Protein AF-A0A2V8CXJ6-F1 (afdb_monomer_lite)

Radius of gyration: 15.37 Å; chains: 1; bounding box: 25×24×52 Å

pLDDT: mean 87.32, std 13.62, range [39.91, 96.88]

Sequence (91 aa):
MARAQAGDREAYRRLLEDVAPYLRSIASRHFRNSGDIEDAVQEVLLTVHAVRHTYDPARPFGPWLVAIANRRVVDGLRQQGRSRAREVVLE

Structure (mmCIF, N/CA/C/O backbone):
data_AF-A0A2V8CXJ6-F1
#
_entry.id   AF-A0A2V8CXJ6-F1
#
loop_
_atom_site.group_PDB
_atom_site.id
_atom_site.type_symbol
_atom_site.label_atom_id
_atom_site.label_alt_id
_atom_site.label_comp_id
_atom_site.label_asym_id
_atom_site.label_entity_id
_atom_site.label_seq_id
_atom_site.pdbx_PDB_ins_code
_atom_site.Cartn_x
_atom_site.Cartn_y
_atom_site.Cartn_z
_atom_site.occupancy
_atom_site.B_iso_or_equiv
_atom_site.auth_seq_id
_atom_site.auth_comp_id
_atom_site.auth_asym_id
_atom_site.auth_atom_id
_atom_site.pdbx_PDB_model_num
ATOM 1 N N . MET A 1 1 ? 2.185 -3.510 -12.723 1.00 90.56 1 MET A N 1
ATOM 2 C CA . MET A 1 1 ? 3.478 -3.318 -12.025 1.00 90.56 1 MET A CA 1
ATOM 3 C C . MET A 1 1 ? 4.677 -3.306 -12.980 1.00 90.56 1 MET A C 1
ATOM 5 O O . MET A 1 1 ? 5.432 -2.350 -12.932 1.00 90.56 1 MET A O 1
ATOM 9 N N . ALA A 1 2 ? 4.836 -4.278 -13.890 1.00 89.75 2 ALA A N 1
ATOM 10 C CA . ALA A 1 2 ? 5.978 -4.318 -14.823 1.00 89.75 2 ALA A CA 1
ATOM 11 C C . ALA A 1 2 ? 6.160 -3.033 -15.668 1.00 89.75 2 ALA A C 1
ATOM 13 O O . ALA A 1 2 ? 7.234 -2.443 -15.676 1.00 89.75 2 ALA A O 1
ATOM 14 N N . ARG A 1 3 ? 5.090 -2.517 -16.297 1.00 88.88 3 ARG A N 1
ATOM 15 C CA . ARG A 1 3 ? 5.136 -1.233 -17.039 1.00 88.88 3 ARG A CA 1
ATOM 16 C C . ARG A 1 3 ? 5.528 -0.044 -16.157 1.00 88.88 3 ARG A C 1
ATOM 18 O O . ARG A 1 3 ? 6.268 0.835 -16.574 1.00 88.88 3 ARG A O 1
ATOM 25 N N . ALA A 1 4 ? 5.071 -0.054 -14.911 1.00 87.56 4 ALA A N 1
ATOM 26 C CA . ALA A 1 4 ? 5.395 0.976 -13.937 1.00 87.56 4 ALA A CA 1
ATOM 27 C C . ALA A 1 4 ? 6.869 0.930 -13.492 1.00 87.56 4 ALA A C 1
ATOM 29 O O . ALA A 1 4 ? 7.458 1.982 -13.256 1.00 87.56 4 ALA A O 1
ATOM 30 N N . GLN A 1 5 ? 7.496 -0.252 -13.432 1.00 90.25 5 GLN A N 1
ATOM 31 C CA . GLN A 1 5 ? 8.953 -0.358 -13.268 1.00 90.25 5 GLN A CA 1
ATOM 32 C C . GLN A 1 5 ? 9.707 0.190 -14.489 1.00 90.25 5 GLN A C 1
ATOM 34 O O . GLN A 1 5 ? 10.762 0.790 -14.322 1.00 90.25 5 GLN A O 1
ATOM 39 N N . ALA A 1 6 ? 9.136 0.064 -15.692 1.00 90.31 6 ALA A N 1
ATOM 40 C CA . ALA A 1 6 ? 9.667 0.659 -16.921 1.00 90.31 6 ALA A CA 1
ATOM 41 C C . ALA A 1 6 ? 9.409 2.180 -17.052 1.00 90.31 6 ALA A C 1
ATOM 43 O O . ALA A 1 6 ? 9.709 2.764 -18.089 1.00 90.31 6 ALA A O 1
ATOM 44 N N . GLY A 1 7 ? 8.862 2.834 -16.018 1.00 89.31 7 GLY A N 1
ATOM 45 C CA . GLY A 1 7 ? 8.664 4.287 -15.977 1.00 89.31 7 GLY A CA 1
ATOM 46 C C . GLY A 1 7 ? 7.280 4.779 -16.411 1.00 89.31 7 GLY A C 1
ATOM 47 O O . GLY A 1 7 ? 7.036 5.986 -16.393 1.00 89.31 7 GLY A O 1
ATOM 48 N N . ASP A 1 8 ? 6.350 3.879 -16.745 1.00 95.44 8 ASP A N 1
ATOM 49 C CA . ASP A 1 8 ? 4.971 4.246 -17.074 1.00 95.44 8 ASP A CA 1
ATOM 50 C C . ASP A 1 8 ? 4.202 4.671 -15.810 1.00 95.44 8 ASP A C 1
ATOM 52 O O . ASP A 1 8 ? 3.643 3.856 -15.065 1.00 95.44 8 ASP A O 1
ATOM 56 N N . ARG A 1 9 ? 4.203 5.983 -15.556 1.00 93.19 9 ARG A N 1
ATOM 57 C CA . ARG A 1 9 ? 3.524 6.600 -14.409 1.00 93.19 9 ARG A CA 1
ATOM 58 C C . ARG A 1 9 ? 2.009 6.428 -14.457 1.00 93.19 9 ARG A C 1
ATOM 60 O O . ARG A 1 9 ? 1.391 6.294 -13.405 1.00 93.19 9 ARG A O 1
ATOM 67 N N . GLU A 1 10 ? 1.417 6.403 -15.644 1.00 95.81 10 GLU A N 1
ATOM 68 C CA . GLU A 1 10 ? -0.031 6.292 -15.806 1.00 95.81 10 GLU A CA 1
ATOM 69 C C . GLU A 1 10 ? -0.502 4.861 -15.530 1.00 95.81 10 GLU A C 1
ATOM 71 O O . GLU A 1 10 ? -1.454 4.651 -14.778 1.00 95.81 10 GLU A O 1
ATOM 76 N N . ALA A 1 11 ? 0.223 3.859 -16.037 1.00 94.31 11 ALA A N 1
ATOM 77 C CA . ALA A 1 11 ? -0.021 2.466 -15.672 1.00 94.31 11 ALA A CA 1
ATOM 78 C C . ALA A 1 11 ? 0.188 2.219 -14.171 1.00 94.31 11 ALA A C 1
ATOM 80 O O . ALA A 1 11 ? -0.488 1.368 -13.591 1.00 94.31 11 ALA A O 1
ATOM 81 N N . TYR A 1 12 ? 1.116 2.941 -13.534 1.00 95.31 12 TYR A N 1
ATOM 82 C CA . TYR A 1 12 ? 1.307 2.856 -12.088 1.00 95.31 12 TYR A CA 1
ATOM 83 C C . TYR A 1 12 ? 0.131 3.447 -11.313 1.00 95.31 12 TYR A C 1
ATOM 85 O O . TYR A 1 12 ? -0.378 2.801 -10.402 1.00 95.31 12 TYR A O 1
ATOM 93 N N . ARG A 1 13 ? -0.321 4.645 -11.694 1.00 95.50 13 ARG A N 1
ATOM 94 C CA . ARG A 1 13 ? -1.464 5.313 -11.067 1.00 95.50 13 ARG A CA 1
ATOM 95 C C . ARG A 1 13 ? -2.715 4.439 -11.130 1.00 95.50 13 ARG A C 1
ATOM 97 O O . ARG A 1 13 ? -3.290 4.150 -10.087 1.00 95.50 13 ARG A O 1
ATOM 104 N N . ARG A 1 14 ? -3.057 3.937 -12.321 1.00 96.69 14 ARG A N 1
ATOM 105 C CA . ARG A 1 14 ? -4.205 3.033 -12.516 1.00 96.69 14 ARG A CA 1
ATOM 106 C C . ARG A 1 14 ? -4.092 1.776 -11.663 1.00 96.69 14 ARG A C 1
ATOM 108 O O . ARG A 1 14 ? -5.044 1.402 -11.000 1.00 96.69 14 ARG A O 1
ATOM 115 N N . LEU A 1 15 ? -2.902 1.173 -11.598 1.00 95.44 15 LEU A N 1
ATOM 116 C CA . LEU A 1 15 ? -2.673 0.014 -10.736 1.00 95.44 15 LEU A CA 1
ATOM 117 C C . LEU A 1 15 ? -2.965 0.322 -9.261 1.00 95.44 15 LEU A C 1
ATOM 119 O O . LEU A 1 15 ? -3.559 -0.514 -8.589 1.00 95.44 15 LEU A O 1
ATOM 123 N N . LEU A 1 16 ? -2.526 1.476 -8.744 1.00 95.75 16 LEU A N 1
ATOM 124 C CA . LEU A 1 16 ? -2.794 1.861 -7.354 1.00 95.75 16 LEU A CA 1
ATOM 125 C C . LEU A 1 16 ? -4.287 2.116 -7.108 1.00 95.75 16 LEU A C 1
ATOM 127 O O . LEU A 1 16 ? -4.809 1.710 -6.071 1.00 95.75 16 LEU A O 1
ATOM 131 N N . GLU A 1 17 ? -4.970 2.744 -8.065 1.00 96.62 17 GLU A N 1
ATOM 132 C CA . GLU A 1 17 ? -6.419 2.972 -8.025 1.00 96.62 17 GLU A CA 1
ATOM 133 C C . GLU A 1 17 ? -7.194 1.647 -8.020 1.00 96.62 17 GLU A C 1
ATOM 135 O O . GLU A 1 17 ? -8.070 1.456 -7.177 1.00 96.62 17 GLU A O 1
ATOM 140 N N . ASP A 1 18 ? -6.809 0.698 -8.876 1.00 96.75 18 ASP A N 1
ATOM 141 C CA . ASP A 1 18 ? -7.460 -0.609 -9.010 1.00 96.75 18 ASP A CA 1
ATOM 142 C C . ASP A 1 18 ? -7.312 -1.473 -7.748 1.00 96.75 18 ASP A C 1
ATOM 144 O O . ASP A 1 18 ? -8.214 -2.232 -7.388 1.00 96.75 18 ASP A O 1
ATOM 148 N N . VAL A 1 19 ? -6.174 -1.379 -7.049 1.00 96.62 19 VAL A N 1
ATOM 149 C CA . VAL A 1 19 ? -5.917 -2.206 -5.858 1.00 96.62 19 VAL A CA 1
ATOM 150 C C . VAL A 1 19 ? -6.469 -1.592 -4.575 1.00 96.62 19 VAL A C 1
ATOM 152 O O . VAL A 1 19 ? -6.695 -2.322 -3.610 1.00 96.62 19 VAL A O 1
ATOM 155 N N . ALA A 1 20 ? -6.708 -0.279 -4.531 1.00 95.94 20 ALA A N 1
ATOM 156 C CA . ALA A 1 20 ? -7.163 0.399 -3.319 1.00 95.94 20 ALA A CA 1
ATOM 157 C C . ALA A 1 20 ? -8.480 -0.179 -2.742 1.00 95.94 20 ALA A C 1
ATOM 159 O O . ALA A 1 20 ? -8.520 -0.439 -1.537 1.00 95.94 20 ALA A O 1
ATOM 160 N N . PRO A 1 21 ? -9.536 -0.480 -3.531 1.00 96.88 21 PRO A N 1
ATOM 161 C CA . PRO A 1 21 ? -10.749 -1.134 -3.021 1.00 96.88 21 PRO A CA 1
ATOM 162 C C . PRO A 1 21 ? -10.492 -2.518 -2.406 1.00 96.88 21 PRO A C 1
ATOM 164 O O . PRO A 1 21 ? -11.102 -2.891 -1.399 1.00 96.88 21 PRO A O 1
ATOM 167 N N . TYR A 1 22 ? -9.560 -3.277 -2.985 1.00 95.94 22 TYR A N 1
ATOM 168 C CA . TYR A 1 22 ? -9.165 -4.579 -2.457 1.00 95.94 22 TYR A CA 1
ATOM 169 C C . TYR A 1 22 ? -8.424 -4.437 -1.121 1.00 95.94 22 TYR A C 1
ATOM 171 O O . TYR A 1 22 ? -8.734 -5.143 -0.162 1.00 95.94 22 TYR A O 1
ATOM 179 N N . LEU A 1 23 ? -7.509 -3.471 -1.018 1.00 95.50 23 LEU A N 1
ATOM 180 C CA . LEU A 1 23 ? -6.805 -3.173 0.230 1.00 95.50 23 LEU A CA 1
ATOM 181 C C . LEU A 1 23 ? -7.758 -2.703 1.336 1.00 95.50 23 LEU A C 1
ATOM 183 O O . LEU A 1 23 ? -7.629 -3.164 2.469 1.00 95.50 23 LEU A O 1
ATOM 187 N N . ARG A 1 24 ? -8.761 -1.874 1.010 1.00 95.56 24 ARG A N 1
ATOM 188 C CA . ARG A 1 24 ? -9.825 -1.483 1.955 1.00 95.56 24 ARG A CA 1
ATOM 189 C C . ARG A 1 24 ? -10.575 -2.693 2.496 1.00 95.56 24 ARG A C 1
ATOM 191 O O . ARG A 1 24 ? -10.830 -2.773 3.692 1.00 95.56 24 ARG A O 1
ATOM 198 N N . SER A 1 25 ? -10.884 -3.653 1.624 1.00 94.94 25 SER A N 1
ATOM 199 C CA . SER A 1 25 ? -11.572 -4.895 1.997 1.00 94.94 25 SER A CA 1
ATOM 200 C C . SER A 1 25 ? -10.724 -5.794 2.906 1.00 94.94 25 SER A C 1
ATOM 202 O O . SER A 1 25 ? -11.268 -6.523 3.729 1.00 94.94 25 SER A O 1
ATOM 204 N N . ILE A 1 26 ? -9.393 -5.756 2.782 1.00 93.06 26 ILE A N 1
ATOM 205 C CA . ILE A 1 26 ? -8.486 -6.432 3.722 1.00 93.06 26 ILE A CA 1
ATOM 206 C C . ILE A 1 26 ? -8.467 -5.681 5.056 1.00 93.06 26 ILE A C 1
ATOM 208 O O . ILE A 1 26 ? -8.673 -6.291 6.103 1.00 93.06 26 ILE A O 1
ATOM 212 N N . ALA A 1 27 ? -8.250 -4.366 5.029 1.00 91.88 27 ALA A N 1
ATOM 213 C CA . ALA A 1 27 ? -8.122 -3.537 6.224 1.00 91.88 27 ALA A CA 1
ATOM 214 C C . ALA A 1 27 ? -9.405 -3.511 7.076 1.00 91.88 27 ALA A C 1
ATOM 216 O O . ALA A 1 27 ? -9.324 -3.588 8.302 1.00 91.88 27 ALA A O 1
ATOM 217 N N . SER A 1 28 ? -10.589 -3.509 6.457 1.00 93.12 28 SER A N 1
ATOM 218 C CA . SER A 1 28 ? -11.885 -3.520 7.160 1.00 93.12 28 SER A CA 1
ATOM 219 C C . SER A 1 28 ? -12.135 -4.780 7.997 1.00 93.12 28 SER A C 1
ATOM 221 O O . SER A 1 28 ? -12.978 -4.782 8.894 1.00 93.12 28 SER A O 1
ATOM 223 N N . ARG A 1 29 ? -11.382 -5.861 7.757 1.00 91.38 29 ARG A N 1
ATOM 224 C CA . ARG A 1 29 ? -11.423 -7.071 8.597 1.00 91.38 29 ARG A CA 1
ATOM 225 C C . ARG A 1 29 ? -10.727 -6.874 9.943 1.00 91.38 29 ARG A C 1
ATOM 227 O O . ARG A 1 29 ? -10.975 -7.647 10.865 1.00 91.38 29 ARG A O 1
ATOM 234 N N . HIS A 1 30 ? -9.861 -5.869 10.044 1.00 88.69 30 HIS A N 1
ATOM 235 C CA . HIS A 1 30 ? -8.995 -5.627 11.194 1.00 88.69 30 HIS A CA 1
ATOM 236 C C . HIS A 1 30 ? -9.320 -4.318 11.919 1.00 88.69 30 HIS A C 1
ATOM 238 O O . HIS A 1 30 ? -9.219 -4.270 13.143 1.00 88.69 30 HIS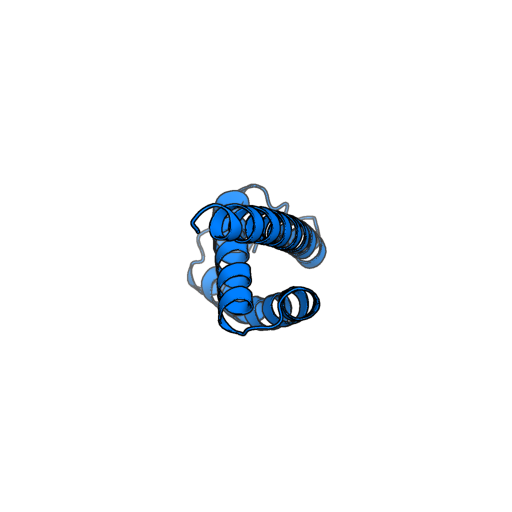 A O 1
ATOM 244 N N . PHE A 1 31 ? -9.761 -3.293 11.191 1.00 88.75 31 PHE A N 1
ATOM 245 C CA . PHE A 1 31 ? -10.103 -1.982 11.736 1.00 88.75 31 PHE A CA 1
ATOM 246 C C . PHE A 1 31 ? -11.613 -1.729 11.668 1.00 88.75 31 PHE A C 1
ATOM 248 O O . PHE A 1 31 ? -12.300 -2.207 10.767 1.00 88.75 31 PHE A O 1
ATOM 255 N N . ARG A 1 32 ? -12.142 -1.003 12.659 1.00 85.00 32 ARG A N 1
ATOM 256 C CA . ARG A 1 32 ? -13.588 -0.737 12.811 1.00 85.00 32 ARG A CA 1
ATOM 257 C C . ARG A 1 32 ? -13.999 0.649 12.321 1.00 85.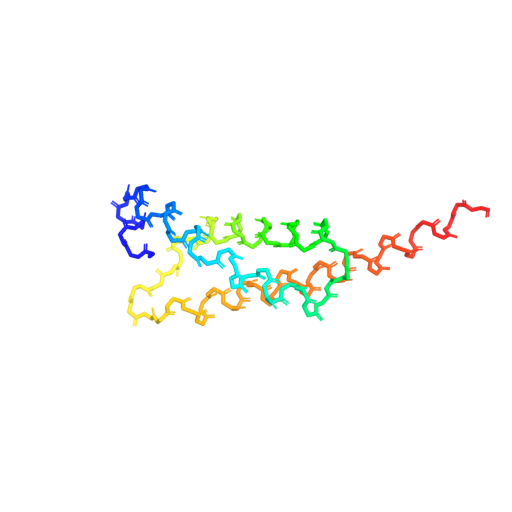00 32 ARG A C 1
ATOM 259 O O . ARG A 1 32 ? -15.129 0.803 11.872 1.00 85.00 32 ARG A O 1
ATOM 266 N N . ASN A 1 33 ? -13.120 1.644 12.436 1.00 90.25 33 ASN A N 1
ATOM 267 C CA . ASN A 1 33 ? -13.391 2.998 11.961 1.00 90.25 33 ASN A CA 1
ATOM 268 C C . ASN A 1 33 ? -12.792 3.205 10.562 1.00 90.25 33 ASN A C 1
ATOM 270 O O . ASN A 1 33 ? -11.802 2.576 10.194 1.00 90.25 33 ASN A O 1
ATOM 274 N N . SER A 1 34 ? -13.417 4.079 9.778 1.00 90.25 34 SER A N 1
ATOM 275 C CA . SER A 1 34 ? -13.015 4.354 8.397 1.00 90.25 34 SER A CA 1
ATOM 276 C C . SER A 1 34 ? -11.672 5.077 8.287 1.00 90.25 34 SER A C 1
ATOM 278 O O . SER A 1 34 ? -10.982 4.878 7.295 1.00 90.25 34 SER A O 1
ATOM 280 N N . GLY A 1 35 ? -11.290 5.879 9.287 1.00 91.62 35 GLY A N 1
ATOM 281 C CA . GLY A 1 35 ? -10.007 6.591 9.305 1.00 91.62 35 GLY A CA 1
ATOM 282 C C . GLY A 1 35 ? -8.826 5.624 9.308 1.00 91.62 35 GLY A C 1
ATOM 283 O O . GLY A 1 35 ? -8.025 5.630 8.383 1.00 91.62 35 GLY A O 1
ATOM 284 N N . ASP A 1 36 ? -8.807 4.697 10.263 1.00 89.06 36 ASP A N 1
ATOM 285 C CA . ASP A 1 36 ? -7.790 3.650 10.378 1.00 89.06 36 ASP A CA 1
ATOM 286 C C . ASP A 1 36 ? -7.717 2.763 9.128 1.00 89.06 36 ASP A C 1
ATOM 288 O O . ASP A 1 36 ? -6.641 2.298 8.751 1.00 89.06 36 ASP A O 1
ATOM 292 N N . ILE A 1 37 ? -8.862 2.505 8.483 1.00 92.00 37 ILE A N 1
ATOM 293 C CA . ILE A 1 37 ? -8.910 1.743 7.229 1.00 92.00 37 ILE A CA 1
ATOM 294 C C . ILE A 1 37 ? -8.176 2.506 6.125 1.00 92.00 37 ILE A C 1
ATOM 296 O O . ILE A 1 37 ? -7.314 1.925 5.463 1.00 92.00 37 ILE A O 1
ATOM 300 N N . GLU A 1 38 ? -8.494 3.786 5.918 1.00 94.25 38 GLU A N 1
ATOM 301 C CA . GLU A 1 38 ? -7.841 4.593 4.884 1.00 94.25 38 GLU A CA 1
ATOM 302 C C . GLU A 1 38 ? -6.358 4.833 5.197 1.00 94.25 38 GLU A C 1
ATOM 304 O O . GLU A 1 38 ? -5.531 4.763 4.288 1.00 94.25 38 GLU A O 1
ATOM 309 N N . ASP A 1 39 ? -5.992 5.025 6.464 1.00 92.06 39 ASP A N 1
ATOM 310 C CA . ASP A 1 39 ? -4.597 5.169 6.892 1.00 92.06 39 ASP A CA 1
ATOM 311 C C . ASP A 1 39 ? -3.796 3.889 6.628 1.00 92.06 39 ASP A C 1
ATOM 313 O O . ASP A 1 39 ? -2.705 3.931 6.053 1.00 92.06 39 ASP A O 1
ATOM 317 N N . ALA A 1 40 ? -4.359 2.720 6.952 1.00 91.88 40 ALA A N 1
ATOM 318 C CA . ALA A 1 40 ? -3.732 1.440 6.642 1.00 91.88 40 ALA A CA 1
ATOM 319 C C . ALA A 1 40 ? -3.560 1.239 5.128 1.00 91.88 40 ALA A C 1
ATOM 321 O O . ALA A 1 40 ? -2.514 0.764 4.679 1.00 91.88 40 ALA A O 1
ATOM 322 N N . VAL A 1 41 ? -4.562 1.610 4.325 1.00 95.00 41 VAL A N 1
ATOM 323 C CA . VAL A 1 41 ? -4.481 1.538 2.858 1.00 95.00 41 VAL A CA 1
ATOM 324 C C . VAL A 1 41 ? -3.385 2.461 2.331 1.00 95.00 41 VAL A C 1
ATOM 326 O O . VAL A 1 41 ? -2.572 2.020 1.516 1.00 95.00 41 VAL A O 1
ATOM 329 N N . GLN A 1 42 ? -3.308 3.700 2.818 1.00 94.44 42 GLN A N 1
ATOM 330 C CA . GLN A 1 42 ? -2.257 4.645 2.442 1.00 94.44 42 GLN A CA 1
ATOM 331 C C . GLN A 1 42 ? -0.862 4.101 2.764 1.00 94.44 42 GLN A C 1
ATOM 333 O O . GLN A 1 42 ? -0.005 4.061 1.881 1.00 94.44 42 GLN A O 1
ATOM 338 N N . GLU A 1 43 ? -0.642 3.591 3.976 1.00 94.31 43 GLU A N 1
ATOM 339 C CA . GLU A 1 43 ? 0.636 2.989 4.376 1.00 94.31 43 GLU A CA 1
ATOM 340 C C . GLU A 1 43 ? 1.037 1.805 3.485 1.00 94.31 43 GLU A C 1
ATOM 342 O O . GLU A 1 43 ? 2.208 1.650 3.109 1.00 94.31 43 GLU A O 1
ATOM 347 N N . VAL A 1 44 ? 0.072 0.967 3.093 1.00 95.69 44 VAL A N 1
ATOM 348 C CA . VAL A 1 44 ? 0.322 -0.130 2.151 1.00 95.69 44 VAL A CA 1
ATOM 349 C C . VAL A 1 44 ? 0.726 0.408 0.781 1.00 95.69 44 VAL A C 1
ATOM 351 O O . VAL A 1 44 ? 1.730 -0.053 0.236 1.00 95.69 44 VAL A O 1
ATOM 354 N N . LEU A 1 45 ? 0.010 1.392 0.231 1.00 96.06 45 LEU A N 1
ATOM 355 C CA . LEU A 1 45 ? 0.322 1.981 -1.078 1.00 96.06 45 LEU A CA 1
ATOM 356 C C . LEU A 1 45 ? 1.691 2.683 -1.083 1.00 96.06 45 LEU A C 1
ATOM 358 O O . LEU A 1 45 ? 2.464 2.515 -2.032 1.00 96.06 45 LEU A O 1
ATOM 362 N N . LEU A 1 46 ? 2.037 3.398 -0.009 1.00 95.94 46 LEU A N 1
ATOM 363 C CA . LEU A 1 46 ? 3.363 3.995 0.186 1.00 95.94 46 LEU A CA 1
ATOM 364 C C . LEU A 1 46 ? 4.455 2.922 0.235 1.00 95.94 46 LEU A C 1
ATOM 366 O O . LEU A 1 46 ? 5.506 3.061 -0.395 1.00 95.94 46 LEU A O 1
ATOM 370 N N . THR A 1 47 ? 4.193 1.807 0.918 1.00 95.81 47 THR A N 1
ATOM 371 C CA . THR A 1 47 ? 5.132 0.679 0.969 1.00 95.81 47 THR A CA 1
ATOM 372 C C . THR A 1 47 ? 5.327 0.056 -0.398 1.00 95.81 47 THR A C 1
ATOM 374 O O . THR A 1 47 ? 6.466 -0.120 -0.825 1.00 95.81 47 THR A O 1
ATOM 377 N N . VAL A 1 48 ? 4.234 -0.240 -1.104 1.00 95.88 48 VAL A N 1
ATOM 378 C CA . VAL A 1 48 ? 4.259 -0.747 -2.480 1.00 95.88 48 VAL A CA 1
ATOM 379 C C . VAL A 1 48 ? 5.102 0.169 -3.357 1.00 95.88 48 VAL A C 1
ATOM 381 O O . VAL A 1 48 ? 5.952 -0.322 -4.096 1.00 95.88 48 VAL A O 1
ATOM 384 N N . HIS A 1 49 ? 4.940 1.488 -3.229 1.00 95.50 49 HIS A N 1
ATOM 385 C CA . HIS A 1 49 ? 5.748 2.454 -3.962 1.00 95.50 49 HIS A CA 1
ATOM 386 C C . HIS A 1 49 ? 7.238 2.352 -3.638 1.00 95.50 49 HIS A C 1
ATOM 388 O O . HIS A 1 49 ? 8.053 2.327 -4.566 1.00 95.50 49 HIS A O 1
ATOM 394 N N . ALA A 1 50 ? 7.595 2.275 -2.356 1.00 95.31 50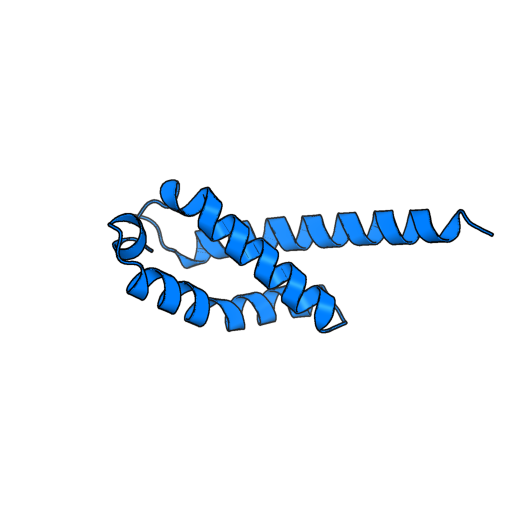 ALA A N 1
ATOM 395 C CA . ALA A 1 50 ? 8.980 2.184 -1.907 1.00 95.31 50 ALA A CA 1
ATOM 396 C C . ALA A 1 50 ? 9.656 0.889 -2.384 1.00 95.31 50 ALA A C 1
ATOM 398 O O . ALA A 1 50 ? 10.761 0.919 -2.928 1.00 95.31 50 ALA A O 1
ATOM 399 N N . VAL A 1 51 ? 8.970 -0.250 -2.255 1.00 94.94 51 VAL A N 1
ATOM 400 C CA . VAL A 1 51 ? 9.516 -1.568 -2.612 1.00 94.94 51 VAL A CA 1
ATOM 401 C C . VAL A 1 51 ? 9.221 -1.981 -4.053 1.00 94.94 51 VAL A C 1
ATOM 403 O O . VAL A 1 51 ? 9.577 -3.090 -4.444 1.00 94.94 51 VAL A O 1
ATOM 406 N N . ARG A 1 52 ? 8.614 -1.122 -4.884 1.00 94.38 52 ARG A N 1
ATOM 407 C CA . ARG A 1 52 ? 8.204 -1.475 -6.259 1.00 94.38 52 ARG A CA 1
ATOM 408 C C . ARG A 1 52 ? 9.329 -2.048 -7.114 1.00 94.38 52 ARG A C 1
ATOM 410 O O . ARG A 1 52 ? 9.070 -2.846 -8.003 1.00 94.38 52 ARG A O 1
ATOM 417 N N . HIS A 1 53 ? 10.568 -1.634 -6.863 1.00 93.00 53 HIS A N 1
ATOM 418 C CA . HIS A 1 53 ? 11.756 -2.091 -7.584 1.00 93.00 53 HIS A CA 1
ATOM 419 C C . HIS A 1 53 ? 12.118 -3.552 -7.265 1.00 93.00 53 HIS A C 1
ATOM 421 O O . HIS A 1 53 ? 12.819 -4.184 -8.040 1.00 93.00 53 HIS A O 1
ATOM 427 N N . THR A 1 54 ? 11.614 -4.094 -6.153 1.00 94.38 54 THR A N 1
ATOM 428 C CA . THR A 1 54 ? 11.824 -5.490 -5.731 1.00 94.38 54 THR A CA 1
ATOM 429 C C . THR A 1 54 ? 10.831 -6.468 -6.357 1.00 94.38 54 THR A C 1
ATOM 431 O O . THR A 1 54 ? 10.996 -7.678 -6.220 1.00 94.38 54 THR A O 1
ATOM 434 N N . TYR A 1 55 ? 9.775 -5.968 -7.007 1.00 94.69 55 TYR A N 1
ATOM 435 C CA . TYR A 1 55 ? 8.798 -6.827 -7.663 1.00 94.69 55 TYR A CA 1
ATOM 436 C C . TYR A 1 55 ? 9.437 -7.555 -8.850 1.00 94.69 55 TYR A C 1
ATOM 438 O O . TYR A 1 55 ? 10.039 -6.928 -9.719 1.00 94.69 55 TYR A O 1
ATOM 446 N N . ASP A 1 56 ? 9.261 -8.871 -8.890 1.00 94.31 56 ASP A N 1
ATOM 447 C CA . ASP A 1 56 ? 9.682 -9.735 -9.989 1.00 94.31 56 ASP A CA 1
ATOM 448 C C . ASP A 1 56 ? 8.512 -9.913 -10.979 1.00 94.31 56 ASP A C 1
ATOM 450 O O . ASP A 1 56 ? 7.503 -10.527 -10.611 1.00 94.31 56 ASP A O 1
ATOM 454 N N . PRO A 1 57 ? 8.611 -9.410 -12.227 1.00 93.62 57 PRO A N 1
ATOM 455 C CA . PRO A 1 57 ? 7.572 -9.570 -13.245 1.00 93.62 57 PRO A CA 1
ATOM 456 C C .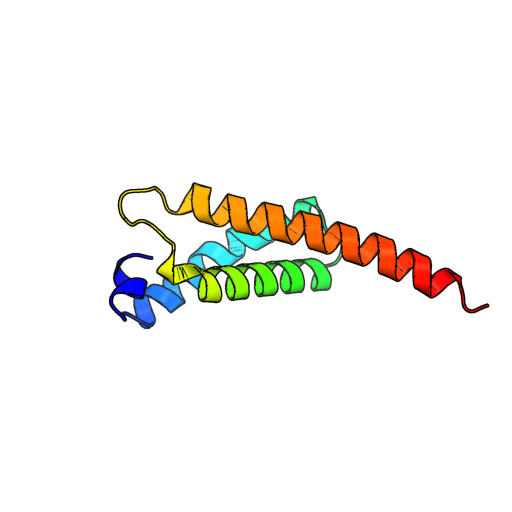 PRO A 1 57 ? 7.258 -11.020 -13.621 1.00 93.62 57 PRO A C 1
ATOM 458 O O . PRO A 1 57 ? 6.182 -11.270 -14.161 1.00 93.62 57 PRO A O 1
ATOM 461 N N . ALA A 1 58 ? 8.155 -11.972 -13.337 1.00 95.12 58 ALA A N 1
ATOM 462 C CA . ALA A 1 58 ? 7.895 -13.396 -13.541 1.00 95.12 58 ALA A CA 1
ATOM 463 C C . ALA A 1 58 ? 6.936 -13.982 -12.487 1.00 95.12 58 ALA A C 1
ATOM 465 O O . ALA A 1 58 ? 6.451 -15.104 -12.642 1.00 95.12 58 ALA A O 1
ATOM 466 N N . ARG A 1 59 ? 6.642 -13.237 -11.411 1.00 93.56 59 ARG A N 1
ATOM 467 C CA . ARG A 1 59 ? 5.760 -13.658 -10.318 1.00 93.56 59 ARG A CA 1
ATOM 468 C C . ARG A 1 59 ? 4.423 -12.914 -10.340 1.00 93.56 59 ARG A C 1
ATOM 470 O O . ARG A 1 59 ? 4.353 -11.741 -10.721 1.00 93.56 59 ARG A O 1
ATOM 477 N N . PRO A 1 60 ? 3.336 -13.551 -9.869 1.00 94.88 60 PRO A N 1
ATOM 478 C CA . PRO A 1 60 ? 2.038 -12.897 -9.786 1.00 94.88 60 PRO A CA 1
ATOM 479 C C . PRO A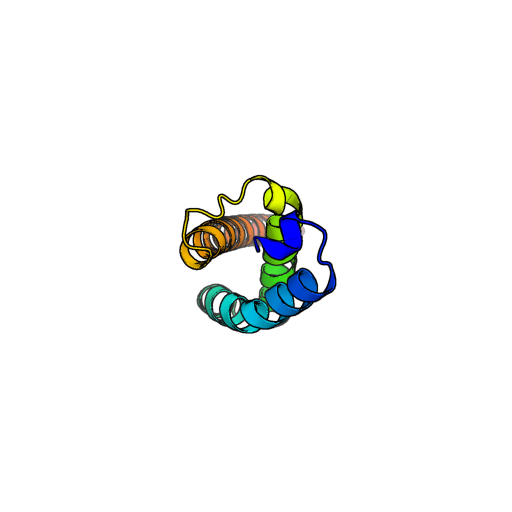 1 60 ? 2.072 -11.715 -8.808 1.00 94.88 60 PRO A C 1
ATOM 481 O O . PRO A 1 60 ? 2.609 -11.802 -7.704 1.00 94.88 60 PRO A O 1
ATOM 484 N N . PHE A 1 61 ? 1.446 -10.606 -9.204 1.00 94.81 61 PHE A N 1
ATOM 485 C CA . PHE A 1 61 ? 1.404 -9.376 -8.411 1.00 94.81 61 PHE A CA 1
ATOM 486 C C . PHE A 1 61 ? 0.551 -9.502 -7.137 1.00 94.81 61 PHE A C 1
ATOM 488 O O . PHE A 1 61 ? 0.927 -8.975 -6.093 1.00 94.81 61 PHE A O 1
ATOM 495 N N . GLY A 1 62 ? -0.570 -10.230 -7.202 1.00 95.44 62 GLY A N 1
ATOM 496 C CA . GLY A 1 62 ? -1.514 -10.372 -6.085 1.00 95.44 62 GLY A CA 1
ATOM 497 C C . GLY A 1 62 ? -0.864 -10.873 -4.787 1.00 95.44 62 GLY A C 1
ATOM 498 O O . GLY A 1 62 ? -0.936 -10.170 -3.782 1.00 95.44 62 GLY A O 1
ATOM 499 N N . PRO A 1 63 ? -0.175 -12.030 -4.783 1.00 95.81 63 PRO A N 1
ATOM 500 C CA . PRO A 1 63 ? 0.500 -12.539 -3.587 1.00 95.81 63 PRO A CA 1
ATOM 501 C C . PRO A 1 63 ? 1.560 -11.589 -3.015 1.00 95.81 63 PRO A C 1
ATOM 503 O O . PRO A 1 63 ? 1.670 -11.459 -1.797 1.00 95.81 63 PRO A O 1
ATOM 506 N N . TRP A 1 64 ? 2.306 -10.889 -3.876 1.00 96.19 64 TRP A N 1
ATOM 507 C CA . TRP A 1 64 ? 3.283 -9.883 -3.450 1.00 96.19 64 TRP A CA 1
ATOM 508 C C . TRP A 1 64 ? 2.603 -8.701 -2.744 1.00 96.19 64 TRP A C 1
ATOM 510 O O . TRP A 1 64 ? 3.022 -8.309 -1.655 1.00 96.19 64 TRP A O 1
ATOM 520 N N . LEU A 1 65 ? 1.499 -8.196 -3.304 1.00 96.62 65 LEU A N 1
ATOM 521 C CA . LEU A 1 65 ? 0.699 -7.135 -2.691 1.00 96.62 65 LEU A CA 1
ATOM 522 C C . LEU A 1 65 ? 0.093 -7.576 -1.350 1.00 96.62 65 LEU A C 1
ATOM 524 O O . LEU A 1 65 ? 0.181 -6.846 -0.366 1.00 96.62 65 LEU A O 1
ATOM 528 N N . VAL A 1 66 ? -0.498 -8.773 -1.294 1.00 95.56 66 VAL A N 1
ATOM 529 C CA . VAL A 1 66 ? -1.131 -9.312 -0.079 1.00 95.56 66 VAL A CA 1
ATOM 530 C C . VAL A 1 66 ? -0.110 -9.500 1.042 1.00 95.56 66 VAL A C 1
ATOM 532 O O . VAL A 1 66 ? -0.410 -9.196 2.195 1.00 95.56 66 VAL A O 1
ATOM 535 N N . ALA A 1 67 ? 1.108 -9.947 0.726 1.00 95.50 67 ALA A N 1
ATOM 536 C CA . ALA A 1 67 ? 2.179 -10.062 1.713 1.00 95.50 67 ALA A CA 1
ATOM 537 C C . ALA A 1 67 ? 2.533 -8.702 2.342 1.00 95.50 67 ALA A C 1
ATOM 539 O O . ALA A 1 67 ? 2.688 -8.609 3.563 1.00 95.50 67 ALA A O 1
ATOM 540 N N . ILE A 1 68 ? 2.604 -7.639 1.531 1.00 95.25 68 ILE A N 1
ATOM 541 C CA . ILE A 1 68 ? 2.831 -6.268 2.013 1.00 95.25 68 ILE A CA 1
ATOM 542 C C . ILE A 1 68 ? 1.645 -5.799 2.865 1.00 95.25 68 ILE A C 1
ATOM 544 O O . ILE A 1 68 ? 1.849 -5.304 3.976 1.00 95.25 68 ILE A O 1
ATOM 548 N N . ALA A 1 69 ? 0.418 -5.993 2.374 1.00 94.94 69 ALA A N 1
ATOM 549 C CA . ALA A 1 69 ? -0.804 -5.582 3.055 1.00 94.94 69 ALA A CA 1
ATOM 550 C C . ALA A 1 69 ? -0.935 -6.229 4.440 1.00 94.94 69 ALA A C 1
ATOM 552 O O . ALA A 1 69 ? -1.076 -5.528 5.438 1.00 94.94 69 ALA A O 1
ATOM 553 N N . ASN A 1 70 ? -0.793 -7.554 4.523 1.00 92.00 70 ASN A N 1
ATOM 554 C CA . ASN A 1 70 ? -0.893 -8.288 5.784 1.00 92.00 70 ASN A CA 1
ATOM 555 C C . ASN A 1 70 ? 0.167 -7.843 6.794 1.00 92.00 70 ASN A C 1
ATOM 557 O O . ASN A 1 70 ? -0.146 -7.658 7.968 1.00 92.00 70 ASN A O 1
ATOM 5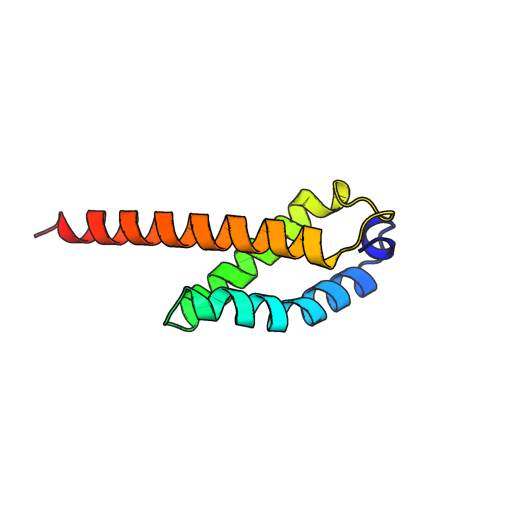61 N N . ARG A 1 71 ? 1.413 -7.632 6.348 1.00 90.38 71 ARG A N 1
ATOM 562 C CA . ARG A 1 71 ? 2.479 -7.150 7.231 1.00 90.38 71 ARG A CA 1
ATOM 563 C C . ARG A 1 71 ? 2.132 -5.785 7.826 1.00 90.38 71 ARG A C 1
ATOM 565 O O . ARG A 1 71 ? 2.246 -5.608 9.034 1.00 90.38 71 ARG A O 1
ATOM 572 N N . ARG A 1 72 ? 1.658 -4.851 6.999 1.00 87.19 72 ARG A N 1
ATOM 573 C CA . ARG A 1 72 ? 1.297 -3.497 7.445 1.00 87.19 72 ARG A CA 1
ATOM 574 C C . ARG A 1 72 ? 0.071 -3.463 8.341 1.00 87.19 72 ARG A C 1
ATOM 576 O O . ARG A 1 72 ? 0.093 -2.764 9.346 1.00 87.19 72 ARG A O 1
ATOM 583 N N . VAL A 1 73 ? -0.951 -4.257 8.041 1.00 84.62 73 VAL A N 1
ATOM 584 C CA . VAL A 1 73 ? -2.136 -4.370 8.899 1.00 84.62 73 VAL A CA 1
ATOM 585 C C . VAL A 1 73 ? -1.764 -4.926 10.279 1.00 84.62 73 VAL A C 1
ATOM 587 O O . VAL A 1 73 ? -2.186 -4.377 11.295 1.00 84.62 73 VAL A O 1
ATOM 590 N N . VAL A 1 74 ? -0.916 -5.959 10.342 1.00 81.50 74 VAL A N 1
ATOM 591 C CA . VAL A 1 74 ? -0.420 -6.512 11.617 1.00 81.50 74 VAL A CA 1
ATOM 592 C C . VAL A 1 74 ? 0.404 -5.485 12.398 1.00 81.50 74 VAL A C 1
ATOM 594 O O . VAL A 1 74 ? 0.246 -5.368 13.615 1.00 81.50 74 VAL A O 1
ATOM 597 N N . ASP A 1 75 ? 1.267 -4.725 11.724 1.00 82.88 75 ASP A N 1
ATOM 598 C CA . ASP A 1 75 ? 2.070 -3.686 12.373 1.00 82.88 75 ASP A CA 1
ATOM 599 C C . ASP A 1 75 ? 1.202 -2.513 12.873 1.00 82.88 75 ASP A C 1
ATOM 601 O O . ASP A 1 75 ? 1.420 -2.028 13.985 1.00 82.88 75 ASP A O 1
ATOM 605 N N . GLY A 1 76 ? 0.155 -2.132 12.133 1.00 77.06 76 GLY A N 1
ATOM 606 C CA . GLY A 1 76 ? -0.832 -1.134 12.561 1.00 77.06 76 GLY A CA 1
ATOM 607 C C . GLY A 1 76 ? -1.592 -1.549 13.826 1.00 77.06 76 GLY A C 1
ATOM 608 O O . GLY A 1 76 ? -1.682 -0.774 14.778 1.00 77.06 76 GLY A O 1
ATOM 609 N N . LEU A 1 77 ? -2.043 -2.807 13.906 1.00 71.19 77 LEU A N 1
ATOM 610 C CA . LEU A 1 77 ? -2.685 -3.349 15.113 1.00 71.19 77 LEU A CA 1
ATOM 611 C C . LEU A 1 77 ? -1.749 -3.329 16.335 1.00 71.19 77 LEU A C 1
ATOM 613 O O . LEU A 1 77 ? -2.177 -3.019 17.450 1.00 71.19 77 LEU A O 1
ATOM 617 N N . ARG A 1 78 ? -0.453 -3.615 16.140 1.00 70.88 78 ARG A N 1
ATOM 618 C CA . ARG A 1 78 ? 0.556 -3.522 17.212 1.00 70.88 78 ARG A CA 1
ATOM 619 C C . ARG A 1 78 ? 0.749 -2.088 17.693 1.00 70.88 78 ARG A C 1
ATOM 621 O O . ARG A 1 78 ? 0.957 -1.877 18.888 1.00 70.88 78 ARG A O 1
ATOM 628 N N . GLN A 1 79 ? 0.705 -1.114 16.787 1.00 70.88 79 GLN A N 1
ATOM 629 C CA . GLN A 1 79 ? 0.838 0.300 17.128 1.00 70.88 79 GLN A CA 1
ATOM 630 C C . GLN A 1 79 ? -0.380 0.793 17.923 1.00 70.88 79 GLN A C 1
ATOM 632 O O . GLN A 1 79 ? -0.190 1.411 18.966 1.00 70.88 79 GLN A O 1
ATOM 637 N N . GLN A 1 80 ? -1.606 0.436 17.519 1.00 65.06 80 GLN A N 1
ATOM 638 C CA . GLN A 1 80 ? -2.830 0.787 18.257 1.00 65.06 80 GLN A CA 1
ATOM 639 C C . GLN A 1 80 ? -2.857 0.204 19.673 1.00 65.06 80 GLN A C 1
ATOM 641 O O . GLN A 1 80 ? -3.185 0.911 20.625 1.00 65.06 80 GLN A O 1
ATOM 646 N N . GLY A 1 81 ? -2.445 -1.059 19.842 1.00 62.41 81 GLY A N 1
ATOM 647 C CA . GLY A 1 81 ? -2.332 -1.671 21.169 1.00 62.41 81 GLY A CA 1
ATOM 648 C C . GLY A 1 81 ? -1.355 -0.928 22.090 1.00 62.41 81 GLY A C 1
ATOM 649 O O . GLY A 1 81 ? -1.601 -0.813 23.288 1.00 62.41 81 GLY A O 1
ATOM 650 N N . ARG A 1 82 ? -0.273 -0.365 21.534 1.00 61.41 82 ARG A N 1
ATOM 651 C CA . ARG A 1 82 ? 0.714 0.431 22.284 1.00 61.41 82 ARG A CA 1
ATOM 652 C C . ARG A 1 82 ? 0.247 1.859 22.556 1.00 61.41 82 ARG A C 1
ATOM 654 O O . ARG A 1 82 ? 0.537 2.369 23.631 1.00 61.41 82 ARG A O 1
ATOM 661 N N . SER A 1 83 ? -0.446 2.501 21.617 1.00 60.00 83 SER A N 1
ATOM 662 C CA . SER A 1 83 ? -0.989 3.852 21.807 1.00 60.00 83 SER A CA 1
ATOM 663 C C . SER A 1 83 ? -2.094 3.857 22.864 1.00 60.00 83 SER A C 1
ATOM 665 O O . SER A 1 83 ? -2.033 4.652 23.795 1.00 60.00 83 SER A O 1
ATOM 667 N N . ARG A 1 84 ? -3.007 2.876 22.824 1.00 58.72 84 ARG A N 1
ATOM 668 C CA . ARG A 1 84 ? -4.066 2.721 23.833 1.00 58.72 84 ARG A CA 1
ATOM 669 C C . ARG A 1 84 ? -3.517 2.388 25.225 1.00 58.72 84 ARG A C 1
ATOM 671 O O . ARG A 1 84 ? -4.071 2.828 26.220 1.00 58.72 84 ARG A O 1
ATOM 678 N N . ALA A 1 85 ? -2.407 1.649 25.308 1.00 58.75 85 ALA A N 1
ATOM 679 C CA . ALA A 1 85 ? -1.715 1.399 26.575 1.00 58.75 85 ALA A CA 1
ATOM 680 C C . ALA A 1 85 ? -0.973 2.634 27.125 1.00 58.75 85 ALA A C 1
ATOM 682 O O . ALA A 1 85 ? -0.684 2.682 28.315 1.00 58.75 85 ALA A O 1
ATOM 683 N N . ARG A 1 86 ? -0.646 3.619 26.276 1.00 53.16 86 ARG A N 1
ATOM 684 C CA . ARG A 1 86 ? 0.043 4.858 26.673 1.00 53.16 86 ARG A CA 1
ATOM 685 C C . ARG A 1 86 ? -0.920 5.984 27.041 1.00 53.16 86 ARG A C 1
ATOM 687 O O . ARG A 1 86 ? -0.593 6.752 27.935 1.00 53.16 86 ARG A O 1
ATOM 694 N N . GLU A 1 87 ? -2.095 6.058 26.416 1.00 52.94 87 GLU A N 1
ATOM 695 C CA . GLU A 1 87 ? -3.132 7.037 26.789 1.00 52.94 87 GLU A CA 1
ATOM 696 C C . GLU A 1 87 ? -3.726 6.782 28.184 1.00 52.94 87 GLU A C 1
ATOM 698 O O . GLU A 1 87 ? -4.140 7.726 28.839 1.00 52.94 87 GLU A O 1
ATOM 703 N N . VAL A 1 88 ? -3.697 5.543 28.691 1.00 55.12 88 VAL A N 1
ATOM 704 C CA . VAL A 1 88 ? -4.211 5.195 30.037 1.00 55.12 88 VAL A CA 1
ATOM 705 C C . VAL A 1 88 ? -3.245 5.592 31.174 1.00 55.12 88 VAL A C 1
ATOM 707 O O . VAL A 1 88 ? -3.579 5.449 32.342 1.00 55.12 88 VAL A O 1
ATOM 710 N N . VAL A 1 89 ? -2.045 6.104 30.873 1.00 51.00 89 VAL A N 1
ATOM 711 C CA . VAL A 1 89 ? -1.019 6.443 31.889 1.00 51.00 89 VAL A CA 1
ATOM 712 C C . VAL A 1 89 ? -1.012 7.940 32.255 1.00 51.00 89 VAL A C 1
ATOM 714 O O . VAL A 1 89 ? -0.136 8.398 32.982 1.00 51.00 89 VAL A O 1
ATOM 717 N N . LEU A 1 90 ? -1.991 8.718 31.794 1.00 49.72 90 LEU A N 1
ATOM 718 C CA . LEU A 1 90 ? -2.138 10.130 32.160 1.00 49.72 90 LEU A CA 1
ATOM 719 C C . LEU A 1 90 ? -3.512 10.402 32.785 1.00 49.72 90 LEU A C 1
ATOM 721 O O . LEU A 1 90 ? -4.301 11.134 32.202 1.00 49.72 90 LEU A O 1
ATOM 725 N N . GLU A 1 91 ? -3.776 9.831 33.962 1.00 39.91 91 GLU A N 1
ATOM 726 C CA . GLU A 1 91 ? -4.699 10.388 34.969 1.00 39.91 91 GLU A CA 1
ATOM 727 C C . GLU A 1 91 ? -4.134 10.178 36.379 1.00 39.91 91 GLU A C 1
ATOM 729 O O . GLU A 1 91 ? -3.615 9.068 36.653 1.00 39.91 91 GLU A O 1
#

Secondary structure (DSSP, 8-state):
-HHHHTT-HHHHHHHHHHHHHHHHHHHTTT-SSHHHHHHHHHHHHHHHHHHGGG--TTS-HHHHHHHHHHHHHHHHHHHHHHHHHHHTT--

Foldseek 3Di:
DVVVLVVPPVVLVVVLVVCLVVLLVVLVVQDPDPVSSVVLSVQLSVVCVVCVNVDDPVDDPVVVSVVSSVVSSVVSNVVVVVVVVVVVPPD